Protein AF-A0A1C5QGP0-F1 (afdb_monomer_lite)

Secondary structure (DSSP, 8-state):
-PPP-----PPPPHHHHHHHHHHHHHHHHS-----------HHHHHHHHHHHHH-GGGTT--HHHHHHHHHHHHHHH-GGGSEEEEE-TTT--EEEEE-SS--EEEEEE-TTS-EEEEEEP---

Structure (mmCIF, N/CA/C/O backbone):
data_AF-A0A1C5QGP0-F1
#
_entry.id   AF-A0A1C5QGP0-F1
#
loop_
_atom_site.group_PDB
_atom_site.id
_atom_site.type_symbol
_atom_site.label_atom_id
_atom_site.label_alt_id
_atom_site.label_comp_id
_atom_site.label_asym_id
_atom_site.label_entity_id
_atom_site.label_seq_id
_atom_site.pdbx_PDB_ins_code
_atom_site.Cartn_x
_atom_site.Cartn_y
_atom_site.Cartn_z
_atom_site.occupancy
_atom_site.B_iso_or_equiv
_atom_site.auth_seq_id
_atom_site.auth_comp_id
_atom_site.auth_asym_id
_atom_site.auth_atom_id
_atom_site.pdbx_PDB_model_num
ATOM 1 N N . MET A 1 1 ? 3.760 21.332 -41.953 1.00 51.25 1 MET A N 1
ATOM 2 C CA . MET A 1 1 ? 3.716 21.227 -40.478 1.00 51.25 1 MET A CA 1
ATOM 3 C C . MET A 1 1 ? 4.329 22.493 -39.902 1.00 51.25 1 MET A C 1
ATOM 5 O O . MET A 1 1 ? 5.462 22.802 -40.254 1.00 51.25 1 MET A O 1
ATOM 9 N N . SER A 1 2 ? 3.573 23.277 -39.131 1.00 63.09 2 SER A N 1
ATOM 10 C CA . SER A 1 2 ? 4.074 24.507 -38.502 1.00 63.09 2 SER A CA 1
ATOM 11 C C . SER A 1 2 ? 5.159 24.167 -37.474 1.00 63.09 2 SER A C 1
ATOM 13 O O . SER A 1 2 ? 5.016 23.220 -36.701 1.00 63.09 2 SER A O 1
ATOM 15 N N . LYS A 1 3 ? 6.275 24.908 -37.487 1.00 72.44 3 LYS A N 1
ATOM 16 C CA . LYS A 1 3 ? 7.334 24.759 -36.480 1.00 72.44 3 LYS A CA 1
ATOM 17 C C . LYS A 1 3 ? 6.792 25.228 -35.133 1.00 72.44 3 LYS A C 1
ATOM 19 O O . LYS A 1 3 ? 6.395 26.381 -35.000 1.00 72.44 3 LYS A O 1
ATOM 24 N N . LEU A 1 4 ? 6.780 24.330 -34.153 1.00 84.19 4 LEU A N 1
ATOM 25 C CA . LEU A 1 4 ? 6.459 24.663 -32.770 1.00 84.19 4 LEU A CA 1
ATOM 26 C C . LEU A 1 4 ? 7.565 25.560 -32.199 1.00 84.19 4 LEU A C 1
ATOM 28 O O . LEU A 1 4 ? 8.745 25.211 -32.269 1.00 84.19 4 LEU A O 1
ATOM 32 N N . THR A 1 5 ? 7.186 26.702 -31.628 1.00 86.44 5 THR A N 1
ATOM 33 C CA . THR A 1 5 ? 8.110 27.582 -30.904 1.00 86.44 5 THR A CA 1
ATOM 34 C C . THR A 1 5 ? 8.204 27.105 -29.459 1.00 86.44 5 THR A C 1
ATOM 36 O O . THR A 1 5 ? 7.226 27.164 -28.717 1.00 86.44 5 THR A O 1
ATOM 39 N N . ILE A 1 6 ? 9.369 26.597 -29.061 1.00 87.38 6 ILE A N 1
ATOM 40 C CA . ILE A 1 6 ? 9.609 26.105 -27.699 1.00 87.38 6 ILE A CA 1
ATOM 41 C C . ILE A 1 6 ? 9.937 27.297 -26.793 1.00 87.38 6 ILE A C 1
ATOM 43 O O . ILE A 1 6 ? 10.849 28.061 -27.098 1.00 87.38 6 ILE A O 1
ATOM 47 N N . SER A 1 7 ? 9.212 27.449 -25.681 1.00 91.69 7 SER A N 1
ATOM 48 C CA . SER A 1 7 ? 9.406 28.547 -24.721 1.00 91.69 7 SER A CA 1
ATOM 49 C C . SER A 1 7 ? 10.455 28.250 -23.645 1.00 91.69 7 SER A C 1
ATOM 51 O O . SER A 1 7 ? 11.139 29.163 -23.195 1.00 91.69 7 SER A O 1
ATOM 53 N N . ASN A 1 8 ? 10.597 26.991 -23.221 1.00 92.75 8 ASN A N 1
ATOM 54 C CA . ASN A 1 8 ? 11.570 26.569 -22.212 1.00 92.75 8 ASN A CA 1
ATOM 55 C C . ASN A 1 8 ? 11.840 25.057 -22.313 1.00 92.75 8 ASN A C 1
ATOM 57 O O . ASN A 1 8 ? 10.954 24.291 -22.694 1.00 92.75 8 ASN A O 1
ATOM 61 N N . ILE A 1 9 ? 13.050 24.627 -21.947 1.00 89.62 9 ILE A N 1
ATOM 62 C CA . ILE A 1 9 ? 13.443 23.217 -21.847 1.00 89.62 9 ILE A CA 1
ATOM 63 C C . ILE A 1 9 ? 14.071 22.988 -20.471 1.00 89.62 9 ILE A C 1
ATOM 65 O O . ILE A 1 9 ? 15.180 23.441 -20.199 1.00 89.62 9 ILE A O 1
ATOM 69 N N . GLU A 1 10 ? 13.390 22.221 -19.622 1.00 92.38 10 GLU A N 1
ATOM 70 C CA . GLU A 1 10 ? 13.904 21.803 -18.316 1.00 92.38 10 GLU A CA 1
ATOM 71 C C . GLU A 1 10 ? 14.361 20.339 -18.366 1.00 92.38 10 GLU A C 1
ATOM 73 O O . GLU A 1 10 ? 13.640 19.454 -18.834 1.00 92.38 10 GLU A O 1
ATOM 78 N N . LYS A 1 11 ? 15.573 20.060 -17.874 1.00 91.38 11 LYS A N 1
ATOM 79 C CA . LYS A 1 11 ? 16.099 18.690 -17.796 1.00 91.38 11 LYS A CA 1
ATOM 80 C C . LYS A 1 11 ? 15.596 17.997 -16.533 1.00 91.38 11 LYS A C 1
ATOM 82 O O . LYS A 1 11 ? 15.642 18.559 -15.445 1.00 91.38 11 LYS A O 1
ATOM 87 N N . PHE A 1 12 ? 15.203 16.732 -16.658 1.00 89.00 12 PHE A N 1
ATOM 88 C CA . PHE A 1 12 ? 14.821 15.929 -15.497 1.00 89.00 12 PHE A CA 1
ATOM 89 C C . PHE A 1 12 ? 15.999 15.655 -14.562 1.00 89.00 12 PHE A C 1
ATOM 91 O O . PHE A 1 12 ? 17.097 15.300 -15.006 1.00 89.00 12 PHE A O 1
ATOM 98 N N . SER A 1 13 ? 15.722 15.737 -13.258 1.00 89.31 13 SER A N 1
ATOM 99 C CA . SER A 1 13 ? 16.620 15.259 -12.209 1.00 89.31 13 SER A CA 1
ATOM 100 C C . SER A 1 13 ? 16.799 13.736 -12.280 1.00 89.31 13 SER A C 1
ATOM 102 O O . SER A 1 13 ? 16.025 13.028 -12.932 1.00 89.31 13 SER A O 1
ATOM 104 N N . VAL A 1 14 ? 17.824 13.215 -11.604 1.00 89.94 14 VAL A N 1
ATOM 105 C CA . VAL A 1 14 ? 18.118 11.772 -11.577 1.00 89.94 14 VAL A CA 1
ATOM 106 C C . VAL A 1 14 ? 16.954 10.985 -10.975 1.00 89.94 14 VAL A C 1
ATOM 108 O O . VAL A 1 14 ? 16.543 9.970 -11.531 1.00 89.94 14 VAL A O 1
ATOM 111 N N . GLU A 1 15 ? 16.357 11.487 -9.896 1.00 86.50 15 GLU A N 1
ATOM 112 C CA . GLU A 1 15 ? 15.237 10.832 -9.218 1.00 86.50 15 GLU A CA 1
ATOM 113 C C . GLU A 1 15 ? 14.013 10.728 -10.135 1.00 86.50 15 GLU A C 1
ATOM 115 O O . GLU A 1 15 ? 13.395 9.669 -10.219 1.00 86.50 15 GLU A O 1
ATOM 120 N N . ARG A 1 16 ? 13.704 11.790 -10.898 1.00 87.75 16 ARG A N 1
ATOM 121 C CA . ARG A 1 16 ? 12.603 11.765 -11.875 1.00 87.75 16 ARG A CA 1
ATOM 122 C C . ARG A 1 16 ? 12.834 10.734 -12.975 1.00 87.75 16 ARG A C 1
ATOM 124 O O . ARG A 1 16 ? 11.883 10.071 -13.375 1.00 87.75 16 ARG A O 1
ATOM 131 N N . LYS A 1 17 ? 14.077 10.568 -13.439 1.00 93.00 17 LYS A N 1
ATOM 132 C CA . LYS A 1 17 ? 14.418 9.540 -14.436 1.00 93.00 17 LYS A CA 1
ATOM 133 C C . LYS A 1 17 ? 14.179 8.129 -13.894 1.00 93.00 17 LYS A C 1
ATOM 135 O O . LYS A 1 17 ? 13.608 7.307 -14.605 1.00 93.00 17 LYS A O 1
ATOM 140 N N . ILE A 1 18 ? 14.567 7.865 -12.643 1.00 90.88 18 ILE A N 1
ATOM 141 C CA . ILE A 1 18 ? 14.363 6.560 -11.991 1.00 90.88 18 ILE A CA 1
ATOM 142 C C . ILE A 1 18 ? 12.869 6.273 -11.806 1.00 90.88 18 ILE A C 1
ATOM 144 O O . ILE A 1 18 ? 12.408 5.197 -12.182 1.00 90.88 18 ILE A O 1
ATOM 148 N N . ILE A 1 19 ? 12.108 7.238 -11.277 1.00 89.38 19 ILE A N 1
ATOM 149 C CA . ILE A 1 19 ? 10.657 7.094 -11.077 1.00 89.38 19 ILE A CA 1
ATOM 150 C C . ILE A 1 19 ? 9.969 6.835 -12.417 1.00 89.38 19 ILE A C 1
ATOM 152 O O . ILE A 1 19 ? 9.232 5.864 -12.542 1.00 89.38 19 ILE A O 1
ATOM 156 N N . TYR A 1 20 ? 10.273 7.638 -13.441 1.00 92.19 20 TYR A N 1
ATOM 157 C CA . TYR A 1 20 ? 9.723 7.453 -14.783 1.00 92.19 20 TYR A CA 1
ATOM 158 C C . TYR A 1 20 ? 10.006 6.052 -15.338 1.00 92.19 20 TYR A C 1
ATOM 160 O O . TYR A 1 20 ? 9.096 5.401 -15.856 1.00 92.19 20 TYR A O 1
ATOM 168 N N . TYR A 1 21 ? 11.244 5.570 -15.197 1.00 95.25 21 TYR A N 1
ATOM 169 C CA . TYR A 1 21 ? 11.622 4.232 -15.645 1.00 95.25 21 TYR A CA 1
ATOM 170 C C . TYR A 1 21 ? 10.820 3.141 -14.922 1.00 95.25 21 TYR A C 1
ATOM 172 O O . TYR A 1 21 ? 10.225 2.286 -15.580 1.00 95.25 21 TYR A O 1
ATOM 180 N N . MET A 1 22 ? 10.740 3.192 -13.588 1.00 93.50 22 MET A N 1
ATOM 181 C CA . MET A 1 22 ? 10.005 2.196 -12.798 1.00 93.50 22 MET A CA 1
ATOM 182 C C . MET A 1 22 ? 8.498 2.226 -13.075 1.00 93.50 22 MET A C 1
ATOM 184 O O . MET A 1 22 ? 7.894 1.171 -13.260 1.00 93.50 22 MET A O 1
ATOM 188 N N . THR A 1 23 ? 7.892 3.413 -13.172 1.00 93.00 23 THR A N 1
ATOM 189 C CA . THR A 1 23 ? 6.465 3.567 -13.492 1.00 93.00 23 THR A CA 1
ATOM 190 C C . THR A 1 23 ? 6.150 3.045 -14.892 1.00 93.00 23 THR A C 1
ATOM 192 O O . THR A 1 23 ? 5.190 2.297 -15.058 1.00 93.00 23 THR A O 1
ATOM 195 N N . THR A 1 24 ? 6.984 3.364 -15.887 1.00 96.06 24 THR A N 1
ATOM 196 C CA . THR A 1 24 ? 6.808 2.868 -17.264 1.00 96.06 24 THR A CA 1
ATOM 197 C C . THR A 1 24 ? 6.932 1.348 -17.315 1.00 96.06 24 THR A C 1
ATOM 199 O O . THR A 1 24 ? 6.086 0.678 -17.906 1.00 96.06 24 THR A O 1
ATOM 202 N N . LYS A 1 25 ? 7.941 0.788 -16.635 1.00 93.62 25 LYS A N 1
ATOM 203 C CA . LYS A 1 25 ? 8.133 -0.662 -16.535 1.00 93.62 25 LYS A CA 1
ATOM 204 C C . LYS A 1 25 ? 6.934 -1.346 -15.872 1.00 93.62 25 LYS A C 1
ATOM 206 O O . LYS A 1 25 ? 6.490 -2.378 -16.365 1.00 93.62 25 LYS A O 1
ATOM 211 N N . SER A 1 26 ? 6.408 -0.787 -14.782 1.00 92.50 26 SER A N 1
ATOM 212 C CA . SER A 1 26 ? 5.217 -1.313 -14.102 1.00 92.50 26 SER A CA 1
ATOM 213 C C . SER A 1 26 ? 4.006 -1.307 -15.033 1.00 92.50 26 SER A C 1
ATOM 215 O O . SER A 1 26 ? 3.340 -2.327 -15.176 1.00 92.50 26 SER A O 1
ATOM 217 N N . TRP A 1 27 ? 3.759 -0.188 -15.719 1.00 94.50 27 TRP A N 1
ATOM 218 C CA . TRP A 1 27 ? 2.616 -0.026 -16.621 1.00 94.50 27 TRP A CA 1
ATOM 219 C C . TRP A 1 27 ? 2.625 -1.010 -17.795 1.00 94.50 27 TRP A C 1
ATOM 221 O O . TRP A 1 27 ? 1.581 -1.520 -18.182 1.00 94.50 27 TRP A O 1
ATOM 231 N N . GLN A 1 28 ? 3.804 -1.296 -18.349 1.00 92.38 28 GLN A N 1
ATOM 232 C CA . GLN A 1 28 ? 3.942 -2.209 -19.485 1.00 92.38 28 GLN A CA 1
ATOM 233 C C . GLN A 1 28 ? 3.837 -3.686 -19.094 1.00 92.38 28 GLN A C 1
ATOM 235 O O . GLN A 1 28 ? 3.354 -4.487 -19.888 1.00 92.38 28 GLN A O 1
ATOM 240 N N . ASN A 1 29 ? 4.315 -4.056 -17.903 1.00 89.94 29 ASN A N 1
ATOM 241 C CA . ASN A 1 29 ? 4.436 -5.463 -17.511 1.00 89.94 29 ASN A CA 1
ATOM 242 C C . ASN A 1 29 ? 3.285 -5.963 -16.631 1.00 89.94 29 ASN A C 1
ATOM 244 O O . ASN A 1 29 ? 3.094 -7.172 -16.528 1.00 89.94 29 ASN A O 1
ATOM 248 N N . ILE A 1 30 ? 2.542 -5.066 -15.977 1.00 90.62 30 ILE A N 1
ATOM 249 C CA . ILE A 1 30 ? 1.462 -5.437 -15.060 1.00 90.62 30 ILE A CA 1
ATOM 250 C C . ILE A 1 30 ? 0.111 -5.103 -15.711 1.00 90.62 30 ILE A C 1
ATOM 252 O O . ILE A 1 30 ? -0.145 -3.936 -16.016 1.00 90.62 30 ILE A O 1
ATOM 256 N N . PRO A 1 31 ? -0.787 -6.087 -15.902 1.00 90.69 31 PRO A N 1
ATOM 257 C CA . PRO A 1 31 ? -2.157 -5.822 -16.326 1.00 90.69 31 PRO A CA 1
ATOM 258 C C . PRO A 1 31 ? -2.948 -5.242 -15.144 1.00 90.69 31 PRO A C 1
ATOM 260 O O . PRO A 1 31 ? -3.355 -5.963 -14.236 1.00 90.69 31 PRO A O 1
ATOM 263 N N . HIS A 1 32 ? -3.130 -3.922 -15.127 1.00 93.19 32 HIS A N 1
ATOM 264 C CA . HIS A 1 32 ? -3.819 -3.237 -14.035 1.00 93.19 32 HIS A CA 1
ATOM 265 C C . HIS A 1 32 ? -5.340 -3.371 -14.180 1.00 93.19 32 HIS A C 1
ATOM 267 O O . HIS A 1 32 ? -5.896 -3.145 -15.254 1.00 93.19 32 HIS A O 1
ATOM 273 N N . VAL A 1 33 ? -6.014 -3.676 -13.073 1.00 95.25 33 VAL A N 1
ATOM 274 C CA . VAL A 1 33 ? -7.469 -3.587 -12.923 1.00 95.25 33 VAL A CA 1
ATOM 275 C C . VAL A 1 33 ? -7.770 -2.796 -11.655 1.00 95.25 33 VAL A C 1
ATOM 277 O O . VAL A 1 33 ? -7.096 -2.973 -10.640 1.00 95.25 33 VAL A O 1
ATOM 280 N N . SER A 1 34 ? -8.768 -1.918 -11.718 1.00 94.88 34 SER A N 1
ATOM 281 C CA . SER A 1 34 ? -9.166 -1.068 -10.597 1.00 94.88 34 SER A CA 1
ATOM 282 C C . SER A 1 34 ? -10.588 -1.401 -10.173 1.00 94.88 34 SER A C 1
ATOM 284 O O . SER A 1 34 ? -11.491 -1.441 -11.006 1.00 94.88 34 SER A O 1
ATOM 286 N N . TYR A 1 35 ? -10.784 -1.593 -8.871 1.00 94.19 35 TYR A N 1
ATOM 287 C CA . TYR A 1 35 ? -12.096 -1.752 -8.254 1.00 94.19 35 TYR A CA 1
ATOM 288 C C . TYR A 1 35 ? -12.390 -0.516 -7.408 1.00 94.19 35 TYR A C 1
ATOM 290 O O . TYR A 1 35 ? -11.530 -0.066 -6.652 1.00 94.19 35 TYR A O 1
ATOM 298 N N . MET A 1 36 ? -13.595 0.032 -7.545 1.00 95.56 36 MET A N 1
ATOM 299 C CA . MET A 1 36 ? -14.080 1.115 -6.694 1.00 95.56 36 MET A CA 1
ATOM 300 C C . MET A 1 36 ? -15.113 0.540 -5.736 1.00 95.56 36 MET A C 1
ATOM 302 O O . MET A 1 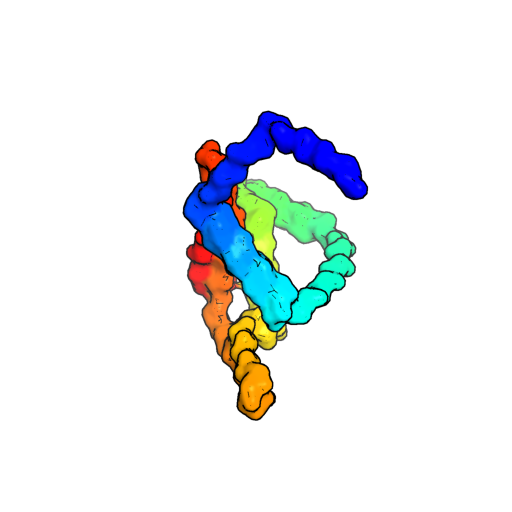36 ? -16.047 -0.138 -6.161 1.00 95.56 36 MET A O 1
ATOM 306 N N . TYR A 1 37 ? -14.917 0.794 -4.449 1.00 93.38 37 TYR A N 1
ATOM 307 C CA . TYR A 1 37 ? -15.832 0.391 -3.397 1.00 93.38 37 TYR A CA 1
ATOM 308 C C . TYR A 1 37 ? -15.924 1.518 -2.373 1.00 93.38 37 TYR A C 1
ATOM 310 O O . TYR A 1 37 ? -14.900 2.041 -1.935 1.00 93.38 37 TYR A O 1
ATOM 318 N N . GLU A 1 38 ? -17.150 1.880 -2.011 1.00 94.94 38 GLU A N 1
ATOM 319 C CA . GLU A 1 38 ? -17.455 2.922 -1.034 1.00 94.94 38 GLU A CA 1
ATOM 320 C C . GLU A 1 38 ? -18.132 2.265 0.178 1.00 94.94 38 GLU A C 1
ATOM 322 O O . GLU A 1 38 ? -19.347 2.061 0.168 1.00 94.94 38 GLU A O 1
ATOM 327 N N . PRO A 1 39 ? -17.357 1.844 1.196 1.00 92.19 39 PRO A N 1
ATOM 328 C CA . PRO A 1 39 ? -17.925 1.282 2.415 1.00 92.19 39 PRO A CA 1
ATOM 329 C C . PRO A 1 39 ? -18.579 2.363 3.276 1.00 92.19 39 PRO A C 1
ATOM 331 O O . PRO A 1 39 ? -18.034 3.458 3.428 1.00 92.19 39 PRO A O 1
ATOM 334 N N . ASP A 1 40 ? -19.688 2.016 3.931 1.00 95.75 40 ASP A N 1
ATOM 335 C CA . ASP A 1 40 ? -20.159 2.778 5.086 1.00 95.75 40 ASP A CA 1
ATOM 336 C C . ASP A 1 40 ? -19.233 2.503 6.277 1.00 95.75 40 ASP A C 1
ATOM 338 O O . ASP A 1 40 ? -19.054 1.362 6.705 1.00 95.75 40 ASP A O 1
ATOM 342 N N . VAL A 1 41 ? -18.604 3.562 6.778 1.00 94.69 41 VAL A N 1
ATOM 343 C CA . VAL A 1 41 ? -17.633 3.517 7.878 1.00 94.69 41 VAL A CA 1
ATOM 344 C C . VAL A 1 41 ? -18.118 4.285 9.105 1.00 94.69 41 VAL A C 1
ATOM 346 O O . VAL A 1 41 ? -17.319 4.554 10.000 1.00 94.69 41 VAL A O 1
ATOM 349 N N . THR A 1 42 ? -19.399 4.659 9.162 1.00 96.06 42 THR A N 1
ATOM 350 C CA . THR A 1 42 ? -19.945 5.512 10.230 1.00 96.06 42 THR A CA 1
ATOM 351 C C . THR A 1 42 ? -19.697 4.907 11.613 1.00 96.06 42 THR A C 1
ATOM 353 O O . THR A 1 42 ? -18.975 5.499 12.421 1.00 96.06 42 THR A O 1
ATOM 356 N N . ASP A 1 43 ? -20.170 3.678 11.840 1.00 96.44 43 ASP A N 1
ATOM 357 C CA . ASP A 1 43 ? -19.999 2.974 13.119 1.00 96.44 43 ASP A CA 1
ATOM 358 C C . ASP A 1 43 ? -18.520 2.733 13.454 1.00 96.44 43 ASP A C 1
ATOM 360 O O . ASP A 1 43 ? -18.088 2.876 14.599 1.00 96.44 43 ASP A O 1
ATOM 364 N N . PHE A 1 44 ? -17.716 2.417 12.436 1.00 94.88 44 PHE A N 1
ATOM 365 C CA . PHE A 1 44 ? -16.285 2.162 12.580 1.00 94.88 44 PHE A CA 1
ATOM 366 C C . PHE A 1 44 ? -15.524 3.402 13.068 1.00 94.88 44 PHE A C 1
ATOM 368 O O . PHE A 1 44 ? -14.681 3.326 13.967 1.00 94.88 44 PHE A O 1
ATOM 375 N N . ILE A 1 45 ? -15.833 4.563 12.491 1.00 94.38 45 ILE A N 1
ATOM 376 C CA . ILE A 1 45 ? -15.210 5.834 12.857 1.00 94.38 45 ILE A CA 1
ATOM 377 C C . ILE A 1 45 ? -15.675 6.296 14.237 1.00 94.38 45 ILE A C 1
ATOM 379 O O . ILE A 1 45 ? -14.866 6.831 15.003 1.00 94.38 45 ILE A O 1
ATOM 383 N N . ASP A 1 46 ? -16.945 6.096 14.574 1.00 95.75 46 ASP A N 1
ATOM 384 C CA . ASP A 1 46 ? -17.462 6.489 15.880 1.00 95.75 46 ASP A CA 1
ATOM 385 C C . ASP A 1 46 ? -16.867 5.643 17.004 1.00 95.75 46 ASP A C 1
ATOM 387 O O . ASP A 1 46 ? -16.460 6.198 18.029 1.00 95.75 46 ASP A O 1
ATOM 391 N N . GLU A 1 47 ? -16.688 4.340 16.793 1.00 94.75 47 GLU A N 1
ATOM 392 C CA . GLU A 1 47 ? -15.995 3.486 17.757 1.00 94.75 47 GLU A CA 1
ATOM 393 C C . GLU A 1 47 ? -14.519 3.878 17.919 1.00 94.75 47 GLU A C 1
ATOM 395 O O . GLU A 1 47 ? -14.021 4.012 19.040 1.00 94.75 47 GLU A O 1
ATOM 400 N N . PHE A 1 48 ? -13.828 4.194 16.819 1.00 94.00 48 PHE A N 1
ATOM 401 C CA . PHE A 1 48 ? -12.455 4.699 16.884 1.00 94.00 48 PHE A CA 1
ATOM 402 C C . PHE A 1 48 ? -12.337 5.999 17.702 1.00 94.00 48 PHE A C 1
ATOM 404 O O . PHE A 1 48 ? -11.406 6.153 18.499 1.00 94.00 48 PHE A O 1
ATOM 411 N N . LYS A 1 49 ? -13.284 6.937 17.555 1.00 92.94 49 LYS A N 1
ATOM 412 C CA . LYS A 1 49 ? -13.309 8.181 18.351 1.00 92.94 49 LYS A CA 1
ATOM 413 C C . LYS A 1 49 ? -13.550 7.915 19.839 1.00 92.94 49 LYS A C 1
ATOM 415 O O . LYS A 1 49 ? -12.933 8.591 20.671 1.00 92.94 49 LYS A O 1
ATOM 420 N N . LYS A 1 50 ? -14.416 6.953 20.183 1.00 94.38 50 LYS A N 1
ATOM 421 C CA . LYS A 1 50 ? -14.651 6.554 21.582 1.00 94.38 50 LYS A CA 1
ATOM 422 C C . LYS A 1 50 ? -13.368 6.012 22.207 1.00 94.38 50 LYS A C 1
ATOM 424 O O . LYS A 1 50 ? -12.905 6.572 23.198 1.00 94.38 50 LYS A O 1
ATOM 429 N N . LEU A 1 51 ? -12.723 5.042 21.555 1.00 93.12 51 LEU A N 1
ATOM 430 C CA . LEU A 1 51 ? -11.456 4.458 22.018 1.00 93.12 51 LEU A CA 1
ATOM 431 C C . LEU A 1 51 ? -10.359 5.517 22.184 1.00 93.12 51 LEU A C 1
ATOM 433 O O . LEU A 1 51 ? -9.598 5.503 23.148 1.00 93.12 51 LEU A O 1
ATOM 437 N N . LYS A 1 52 ? -10.293 6.491 21.276 1.00 92.44 52 LYS A N 1
ATOM 438 C CA . LYS A 1 52 ? -9.325 7.590 21.367 1.00 92.44 52 LYS A CA 1
ATOM 439 C C . LYS A 1 52 ? -9.547 8.507 22.578 1.00 92.44 52 LYS A C 1
ATOM 441 O O . LYS A 1 52 ? -8.593 9.116 23.059 1.00 92.44 52 LYS A O 1
ATOM 446 N N . THR A 1 53 ? -10.789 8.623 23.043 1.00 91.94 53 THR A N 1
ATOM 447 C CA . THR A 1 53 ? -11.150 9.395 24.242 1.00 91.94 53 THR A CA 1
ATOM 448 C C . THR A 1 53 ? -10.862 8.606 25.518 1.00 91.94 53 THR A C 1
ATOM 450 O O . THR A 1 53 ? -10.403 9.181 26.502 1.00 91.94 53 THR A O 1
ATOM 453 N N . GLU A 1 54 ? -11.095 7.295 25.488 1.00 93.75 54 GLU A N 1
ATOM 454 C CA . GLU A 1 54 ? -10.891 6.384 26.617 1.00 93.75 54 GLU A CA 1
ATOM 455 C C . GLU A 1 54 ? -9.401 6.123 26.895 1.00 93.75 54 GLU A C 1
ATOM 457 O O . GLU A 1 54 ? -8.964 6.143 28.047 1.00 93.75 54 GLU A O 1
ATOM 462 N N . TYR A 1 55 ? -8.594 5.955 25.842 1.00 92.44 55 TYR A N 1
ATOM 463 C CA . TYR A 1 55 ? -7.177 5.610 25.951 1.00 92.44 55 TYR A CA 1
ATOM 464 C C . TYR A 1 55 ? -6.274 6.774 25.531 1.00 92.44 55 TYR A C 1
ATOM 466 O O . TYR A 1 55 ? -6.122 7.089 24.349 1.00 92.44 55 TYR A O 1
ATOM 474 N N . SER A 1 56 ? -5.568 7.366 26.499 1.00 86.44 56 SER A N 1
ATOM 475 C CA . SER A 1 56 ? -4.605 8.454 26.252 1.00 86.44 56 SER A CA 1
ATOM 476 C C . SER A 1 56 ? -3.453 8.050 25.319 1.00 86.44 56 SER A C 1
ATOM 478 O O . SER A 1 56 ? -2.923 8.896 24.593 1.00 86.44 56 SER A O 1
ATOM 480 N N . 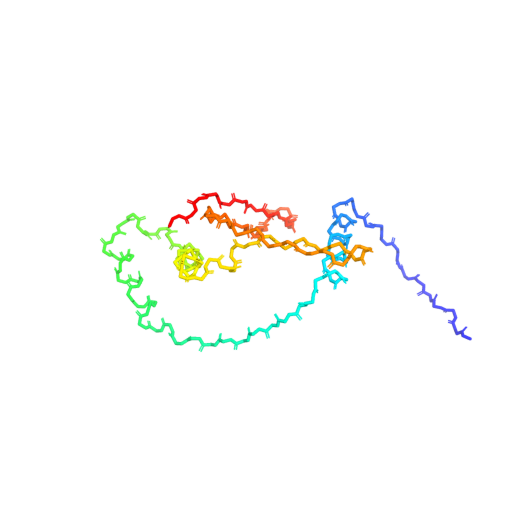SER A 1 57 ? -3.105 6.759 25.276 1.00 89.25 57 SER A N 1
ATOM 481 C CA . SER A 1 57 ? -2.108 6.183 24.363 1.00 89.25 57 SER A CA 1
ATOM 482 C C . SER A 1 57 ? -2.513 6.282 22.888 1.00 89.25 57 SER A C 1
ATOM 484 O O . SER A 1 57 ? -1.649 6.401 22.021 1.00 89.25 57 SER A O 1
ATOM 486 N N . LEU A 1 58 ? -3.816 6.309 22.588 1.00 86.62 58 LEU A N 1
ATOM 487 C CA . LEU A 1 58 ? -4.346 6.382 21.223 1.00 86.62 58 LEU A CA 1
ATOM 488 C C . LEU A 1 58 ? -4.512 7.824 20.715 1.00 86.62 58 LEU A C 1
ATOM 490 O O . LEU A 1 58 ? -4.896 8.046 19.564 1.00 86.62 58 LEU A O 1
ATOM 494 N N . LYS A 1 59 ? -4.168 8.834 21.525 1.00 85.00 59 LYS A N 1
ATOM 495 C CA . LYS A 1 59 ? -4.373 10.256 21.200 1.00 85.00 59 LYS A CA 1
ATOM 496 C C . LYS A 1 59 ? -3.710 10.698 19.885 1.00 85.00 59 LYS A C 1
ATOM 498 O O . LYS A 1 59 ? -4.276 11.517 19.159 1.00 85.00 59 LYS A O 1
ATOM 503 N N . ASN A 1 60 ? -2.558 10.127 19.539 1.00 88.69 60 ASN A N 1
ATOM 504 C CA . ASN A 1 60 ? -1.820 10.464 18.313 1.00 88.69 60 ASN A CA 1
ATOM 505 C C . ASN A 1 60 ? -2.063 9.482 17.160 1.00 88.69 60 ASN A C 1
ATOM 507 O O . ASN A 1 60 ? -1.504 9.658 16.078 1.00 88.69 60 ASN A O 1
ATOM 511 N N . VAL A 1 61 ? -2.901 8.462 17.361 1.00 90.69 61 VAL A N 1
ATOM 512 C CA . VAL A 1 61 ? -3.235 7.509 16.303 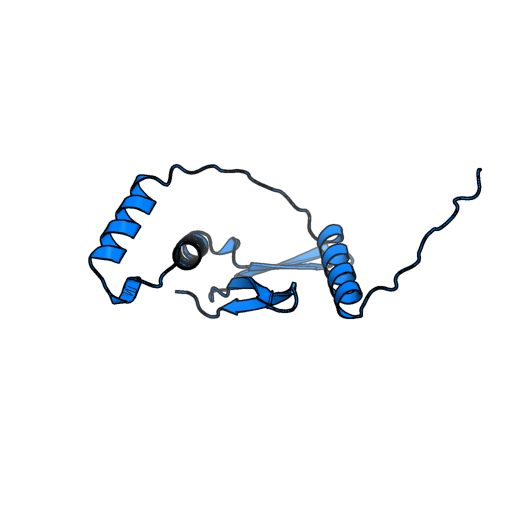1.00 90.69 61 VAL A CA 1
ATOM 513 C C . VAL A 1 61 ? -4.102 8.211 15.261 1.00 90.69 61 VAL A C 1
ATOM 515 O O . VAL A 1 61 ? -5.067 8.921 15.581 1.00 90.69 61 VAL A O 1
ATOM 518 N N . SER A 1 62 ? -3.702 8.039 14.004 1.00 91.62 62 SER A N 1
ATOM 519 C CA . SER A 1 62 ? -4.377 8.578 12.827 1.00 91.62 62 SER A CA 1
ATOM 520 C C . SER A 1 62 ? -5.254 7.513 12.171 1.00 91.62 62 SER A C 1
ATOM 522 O O . SER A 1 62 ? -5.050 6.317 12.384 1.00 91.62 62 SER A O 1
ATOM 524 N N . ILE A 1 63 ? -6.184 7.937 11.311 1.00 91.38 63 ILE A N 1
ATOM 525 C CA . ILE A 1 63 ? -6.968 7.007 10.486 1.00 91.38 63 ILE A CA 1
ATOM 526 C C . ILE A 1 63 ? -6.040 6.165 9.599 1.00 91.38 63 ILE A C 1
ATOM 528 O O . ILE A 1 63 ? -6.258 4.970 9.475 1.00 91.38 63 ILE A O 1
ATOM 532 N N . ASN A 1 64 ? -4.956 6.732 9.057 1.00 91.38 64 ASN A N 1
ATOM 533 C CA . ASN A 1 64 ? -3.997 5.965 8.253 1.00 91.38 64 ASN A CA 1
ATOM 534 C C . ASN A 1 64 ? -3.388 4.801 9.047 1.00 91.38 64 ASN A C 1
ATOM 536 O O . ASN A 1 64 ? -3.277 3.697 8.526 1.00 91.38 64 ASN A O 1
ATOM 540 N N . SER A 1 65 ? -3.043 5.024 10.318 1.00 90.50 65 SER A N 1
ATOM 541 C CA . SER A 1 65 ? -2.532 3.972 11.206 1.00 90.50 65 SER A CA 1
ATOM 542 C C . SER A 1 65 ? -3.569 2.868 11.437 1.00 90.50 65 SER A C 1
ATOM 544 O O . SER A 1 65 ? -3.221 1.691 11.424 1.00 90.50 65 SER A O 1
ATOM 546 N N . LEU A 1 66 ? -4.842 3.240 11.598 1.00 92.38 66 LEU A N 1
ATOM 547 C CA . LEU A 1 66 ? -5.951 2.292 11.710 1.00 92.38 66 LEU A CA 1
ATOM 548 C C . LEU A 1 66 ? -6.146 1.495 10.409 1.00 92.38 66 LEU A C 1
ATOM 550 O O . LEU A 1 66 ? -6.287 0.276 10.449 1.00 92.38 66 LEU A O 1
ATOM 554 N N . MET A 1 67 ? -6.073 2.157 9.252 1.00 92.94 67 MET A N 1
ATOM 555 C CA . MET A 1 67 ? -6.193 1.510 7.942 1.00 92.94 67 MET A CA 1
ATOM 556 C C . MET A 1 67 ? -5.079 0.494 7.684 1.00 92.94 67 MET A C 1
ATOM 558 O O . MET A 1 67 ? -5.352 -0.558 7.116 1.00 92.94 67 MET A O 1
ATOM 562 N N . LEU A 1 68 ? -3.846 0.745 8.144 1.00 93.38 68 LEU A N 1
ATOM 563 C CA . LEU A 1 68 ? -2.765 -0.247 8.059 1.00 93.38 68 LEU A CA 1
ATOM 564 C C . LEU A 1 68 ? -3.135 -1.558 8.766 1.00 93.38 68 LEU A C 1
ATOM 566 O O . LEU A 1 68 ? -2.849 -2.636 8.247 1.00 93.38 68 LEU A O 1
ATOM 570 N N . LYS A 1 69 ? -3.819 -1.470 9.913 1.00 92.56 69 LYS A N 1
ATOM 571 C CA . LYS A 1 69 ? -4.299 -2.646 10.642 1.00 92.56 69 LYS A CA 1
ATOM 572 C C . LYS A 1 69 ? -5.433 -3.352 9.898 1.00 92.56 69 LYS A C 1
ATOM 574 O O . LYS A 1 69 ? -5.400 -4.572 9.777 1.00 92.56 69 LYS A O 1
ATOM 579 N N . VAL A 1 70 ? -6.380 -2.596 9.334 1.00 93.88 70 VAL A N 1
ATOM 580 C CA . VAL A 1 70 ? -7.452 -3.146 8.481 1.00 93.88 70 VAL A CA 1
ATOM 581 C C . VAL A 1 70 ? -6.866 -3.901 7.283 1.00 93.88 70 VAL A C 1
ATOM 583 O O . VAL A 1 70 ? -7.288 -5.020 6.997 1.00 93.88 70 VAL A O 1
ATOM 586 N N . PHE A 1 71 ? -5.857 -3.337 6.612 1.00 93.12 71 PHE A N 1
ATOM 587 C CA . PHE A 1 71 ? -5.178 -4.009 5.504 1.00 93.12 71 PHE A CA 1
ATOM 588 C C . PHE A 1 71 ? -4.430 -5.264 5.952 1.00 93.12 71 PHE A C 1
ATOM 590 O O . PHE A 1 71 ? -4.491 -6.268 5.246 1.00 93.12 71 PHE A O 1
ATOM 597 N N . SER A 1 72 ? -3.771 -5.243 7.115 1.00 95.00 72 SER A N 1
ATOM 598 C CA . SER A 1 72 ? -3.113 -6.441 7.650 1.00 95.00 72 SER A CA 1
ATOM 599 C C . SER A 1 72 ? -4.115 -7.574 7.891 1.00 95.00 72 SER A C 1
ATOM 601 O O . SER A 1 72 ? -3.931 -8.674 7.371 1.00 95.00 72 SER A O 1
ATOM 603 N N . GLU A 1 73 ? -5.235 -7.304 8.568 1.00 95.19 73 GLU A N 1
ATOM 604 C CA . GLU A 1 73 ? -6.279 -8.316 8.791 1.00 95.19 73 GLU A CA 1
ATOM 605 C C . GLU A 1 73 ? -6.900 -8.814 7.470 1.00 95.19 73 GLU A C 1
ATOM 607 O O . GLU A 1 73 ? -7.107 -10.016 7.288 1.00 95.19 73 GLU A O 1
ATOM 612 N N . GLY A 1 74 ? -7.108 -7.922 6.496 1.00 95.00 74 GLY A N 1
ATOM 613 C CA . GLY A 1 74 ? -7.574 -8.297 5.158 1.00 95.00 74 GLY A CA 1
ATOM 614 C C . GLY A 1 74 ? -6.597 -9.208 4.403 1.00 95.00 74 GLY A C 1
ATOM 615 O O . GLY A 1 74 ? -7.015 -10.185 3.779 1.00 95.00 74 GLY A O 1
ATOM 616 N N . LEU A 1 75 ? -5.291 -8.941 4.486 1.00 95.50 75 LEU A N 1
ATOM 617 C CA . LEU A 1 75 ? -4.254 -9.768 3.858 1.00 95.50 75 LEU A CA 1
ATOM 618 C C . LEU A 1 75 ? -4.080 -11.120 4.559 1.00 95.50 75 LEU A C 1
ATOM 620 O O . LEU A 1 75 ? -3.821 -12.114 3.881 1.00 95.50 75 LEU A O 1
ATOM 624 N N . LYS A 1 76 ? -4.285 -11.196 5.881 1.00 94.44 76 LYS A N 1
ATOM 625 C CA . LYS A 1 76 ? -4.346 -12.482 6.600 1.00 94.44 76 LYS A CA 1
ATOM 626 C C . LYS A 1 76 ? -5.527 -13.331 6.139 1.00 94.44 76 LYS A C 1
ATOM 628 O O . LYS A 1 76 ? -5.379 -14.541 5.984 1.00 94.44 76 LYS A O 1
ATOM 633 N N . PHE A 1 77 ? -6.682 -12.707 5.900 1.00 96.12 77 PHE A N 1
ATOM 634 C CA . PHE A 1 77 ? -7.861 -13.394 5.374 1.00 96.12 77 PHE A CA 1
ATOM 635 C C . PHE A 1 77 ? -7.678 -13.835 3.911 1.00 96.12 77 PHE A C 1
ATOM 637 O O . PHE A 1 77 ? -8.121 -14.920 3.531 1.00 96.12 77 PHE A O 1
ATOM 644 N N . ALA A 1 78 ? -6.978 -13.038 3.097 1.00 96.06 78 ALA A N 1
ATOM 645 C CA . ALA A 1 78 ? -6.702 -13.332 1.690 1.00 96.06 78 ALA A CA 1
ATOM 646 C C . ALA A 1 78 ? -5.189 -13.357 1.358 1.00 96.06 78 ALA A C 1
ATOM 648 O O . ALA A 1 78 ? -4.709 -12.492 0.617 1.00 96.06 78 ALA A O 1
ATOM 649 N N . PRO A 1 79 ? -4.432 -14.391 1.791 1.00 94.62 79 PRO A N 1
ATOM 650 C CA . PRO A 1 79 ? -2.971 -14.433 1.649 1.00 94.62 79 PRO A CA 1
ATOM 651 C C . PRO A 1 79 ? -2.468 -14.341 0.208 1.00 94.62 79 PRO A C 1
ATOM 653 O O . PRO A 1 79 ? -1.385 -13.824 -0.038 1.00 94.62 79 PRO A O 1
ATOM 656 N N . LYS A 1 80 ? -3.266 -14.787 -0.773 1.00 94.38 80 LYS A N 1
ATOM 657 C CA . LYS A 1 80 ? -2.914 -14.698 -2.200 1.00 94.38 80 LYS A CA 1
ATOM 658 C C . LYS A 1 80 ? -2.602 -13.265 -2.641 1.00 94.38 80 LYS A C 1
ATOM 660 O O . LYS A 1 80 ? -1.772 -13.091 -3.529 1.00 94.38 80 LYS A O 1
ATOM 665 N N . LEU A 1 81 ? -3.221 -12.260 -2.017 1.00 93.75 81 LEU A N 1
ATOM 666 C CA . LEU A 1 81 ? -2.954 -10.849 -2.303 1.00 93.75 81 LEU A CA 1
ATOM 667 C C . LEU A 1 81 ? -1.575 -10.395 -1.798 1.00 93.75 81 LEU A C 1
ATOM 669 O O . LEU A 1 81 ? -0.988 -9.489 -2.381 1.00 93.75 81 LEU A O 1
ATOM 673 N N . ASN A 1 82 ? -1.025 -11.052 -0.773 1.00 95.75 82 ASN A N 1
ATOM 674 C CA . ASN A 1 82 ? 0.333 -10.820 -0.284 1.00 95.75 82 ASN A CA 1
ATOM 675 C C . ASN A 1 82 ? 1.335 -11.746 -0.999 1.00 95.75 82 ASN A C 1
ATOM 677 O O . ASN A 1 82 ? 1.929 -12.634 -0.387 1.00 95.75 82 ASN A O 1
ATOM 681 N N . SER A 1 83 ? 1.485 -11.593 -2.319 1.00 95.12 83 SER A N 1
ATOM 682 C CA . SER A 1 83 ? 2.360 -12.457 -3.125 1.00 95.12 83 SER A CA 1
ATOM 683 C C . SER A 1 83 ? 3.205 -11.685 -4.139 1.00 95.12 83 SER A C 1
ATOM 685 O O . SER A 1 83 ? 2.800 -10.638 -4.641 1.00 95.12 83 SER A O 1
ATOM 687 N N . HIS A 1 84 ? 4.351 -12.254 -4.515 1.00 94.19 84 HIS A N 1
ATOM 688 C CA . HIS A 1 84 ? 5.107 -11.839 -5.696 1.00 94.19 84 HIS A CA 1
ATOM 689 C C . HIS A 1 84 ? 4.806 -12.754 -6.879 1.00 94.19 84 HIS A C 1
ATOM 691 O O . HIS A 1 84 ? 4.849 -13.976 -6.752 1.00 94.19 84 HIS A O 1
ATOM 697 N N . ILE A 1 85 ? 4.542 -12.152 -8.036 1.00 92.50 85 ILE A N 1
ATOM 698 C CA . ILE A 1 85 ? 4.304 -12.865 -9.291 1.00 92.50 85 ILE A CA 1
ATOM 699 C C . ILE A 1 85 ? 5.531 -12.678 -10.179 1.00 92.50 85 ILE A C 1
ATOM 701 O O . ILE A 1 85 ? 5.962 -11.549 -10.418 1.00 92.50 85 ILE A O 1
ATOM 705 N N . SER A 1 86 ? 6.086 -13.783 -10.663 1.00 90.69 86 SER A N 1
ATOM 706 C CA . SER A 1 86 ? 7.157 -13.800 -11.659 1.00 90.69 86 SER A CA 1
ATOM 707 C C . SER A 1 86 ? 6.658 -14.533 -12.894 1.00 90.69 86 SER A C 1
ATOM 709 O O . SER A 1 86 ? 6.082 -15.608 -12.773 1.00 90.69 86 SER A O 1
ATOM 711 N N . TYR A 1 87 ? 6.862 -13.960 -14.077 1.00 89.00 87 TYR A N 1
ATOM 712 C CA . TYR A 1 87 ? 6.476 -14.585 -15.339 1.00 89.00 87 TYR A CA 1
ATOM 713 C C . TYR A 1 87 ? 7.584 -14.405 -16.370 1.00 89.00 87 TYR A C 1
ATOM 715 O O . TYR A 1 87 ? 8.031 -13.281 -16.618 1.00 89.00 87 TYR A O 1
ATOM 723 N N . ASN A 1 88 ? 8.029 -15.509 -16.962 1.00 87.50 88 ASN A N 1
ATOM 724 C CA . ASN A 1 88 ? 9.015 -15.511 -18.029 1.00 87.50 88 ASN A CA 1
ATOM 725 C C . ASN A 1 88 ? 8.305 -15.647 -19.378 1.00 87.50 88 ASN A C 1
ATOM 727 O O . ASN A 1 88 ? 7.834 -16.720 -19.746 1.00 87.50 88 ASN A O 1
ATOM 731 N N . GLN A 1 89 ? 8.269 -14.554 -20.141 1.00 85.19 89 GLN A N 1
ATOM 732 C CA . GLN A 1 89 ? 7.612 -14.525 -21.450 1.00 85.19 89 GLN A CA 1
ATOM 733 C C . GLN A 1 89 ? 8.258 -15.468 -22.477 1.00 85.19 89 GLN A C 1
ATOM 735 O O . GLN A 1 89 ? 7.566 -15.929 -23.378 1.00 85.19 89 GLN A O 1
ATOM 740 N N . SER A 1 90 ? 9.555 -15.769 -22.349 1.00 89.88 90 SER A N 1
ATOM 741 C CA . SER A 1 90 ? 10.279 -16.609 -23.310 1.00 89.88 90 SER A CA 1
ATOM 742 C C . SER A 1 90 ? 10.019 -18.101 -23.107 1.00 89.88 90 SER A C 1
ATOM 744 O O . SER A 1 90 ? 9.953 -18.839 -24.085 1.00 89.88 90 SER A O 1
ATOM 746 N N . THR A 1 91 ? 9.894 -18.556 -21.855 1.00 91.31 91 THR A N 1
ATOM 747 C CA . THR A 1 91 ? 9.627 -19.972 -21.530 1.00 91.31 91 THR A CA 1
ATOM 748 C C . THR A 1 91 ? 8.146 -20.259 -21.288 1.00 91.31 91 THR A C 1
ATOM 750 O O . THR A 1 91 ? 7.741 -21.416 -21.321 1.00 91.31 91 THR A O 1
ATOM 753 N N . GLY A 1 92 ? 7.328 -19.225 -21.063 1.00 87.25 92 GLY A N 1
ATOM 754 C CA . GLY A 1 92 ? 5.912 -19.358 -20.708 1.00 87.25 92 GLY A CA 1
ATOM 755 C C . GLY A 1 92 ? 5.674 -19.781 -19.254 1.00 87.25 92 GLY A C 1
ATOM 756 O O . GLY A 1 92 ? 4.537 -20.047 -18.872 1.00 87.25 92 GLY A O 1
ATOM 757 N N . GLU A 1 93 ? 6.723 -19.852 -18.434 1.00 92.00 93 GLU A N 1
ATOM 758 C CA . GLU A 1 93 ? 6.631 -20.276 -17.037 1.00 92.00 93 GLU A CA 1
ATOM 759 C C . GLU A 1 93 ? 6.290 -19.100 -16.118 1.00 92.00 93 GLU A C 1
ATOM 761 O O . GLU A 1 93 ? 6.828 -17.996 -16.251 1.00 92.00 93 GLU A O 1
ATOM 766 N N . GLY A 1 94 ? 5.412 -19.352 -15.148 1.00 92.12 94 GLY A N 1
ATOM 767 C CA . GLY A 1 94 ? 5.022 -18.387 -14.129 1.00 92.12 94 GLY A CA 1
ATOM 768 C C . GLY A 1 94 ? 5.064 -18.987 -12.731 1.00 92.12 94 GLY A C 1
ATOM 769 O O . GLY A 1 94 ? 4.734 -20.154 -12.535 1.00 92.12 94 GLY A O 1
ATOM 770 N N . GLU A 1 95 ? 5.440 -18.173 -11.753 1.00 94.38 95 GLU A N 1
ATOM 771 C CA . GLU A 1 95 ? 5.496 -18.542 -10.342 1.00 94.38 95 GLU A CA 1
ATOM 772 C C . GLU A 1 95 ? 4.798 -17.470 -9.496 1.00 94.38 95 GLU A C 1
ATOM 774 O O . GLU A 1 95 ? 4.980 -16.269 -9.713 1.00 94.38 95 GLU A O 1
ATOM 779 N N . ILE A 1 96 ? 4.016 -17.908 -8.506 1.00 95.62 96 ILE A N 1
ATOM 780 C CA . ILE A 1 96 ? 3.423 -17.041 -7.486 1.00 95.62 96 ILE A CA 1
ATOM 781 C C . ILE A 1 96 ? 3.998 -17.444 -6.132 1.00 95.62 96 ILE A C 1
ATOM 783 O O . ILE A 1 96 ? 3.802 -18.569 -5.676 1.00 95.62 96 ILE A O 1
ATOM 787 N N . ARG A 1 97 ? 4.688 -16.510 -5.480 1.00 96.25 97 ARG A N 1
ATOM 788 C CA . ARG A 1 97 ? 5.278 -16.691 -4.151 1.00 96.25 97 ARG A CA 1
ATOM 789 C C . ARG A 1 97 ? 4.452 -15.937 -3.127 1.00 96.25 97 ARG A C 1
ATOM 791 O O . ARG A 1 97 ? 4.560 -14.716 -3.043 1.00 96.25 97 ARG A O 1
ATOM 798 N N . THR A 1 98 ? 3.628 -16.653 -2.373 1.00 95.88 98 THR A N 1
ATOM 799 C CA . THR A 1 98 ? 2.857 -16.079 -1.265 1.00 95.88 98 THR A CA 1
ATOM 800 C C . THR A 1 98 ? 3.739 -15.884 -0.040 1.00 95.88 98 THR A C 1
ATOM 802 O O . THR A 1 98 ? 4.461 -16.794 0.366 1.00 95.88 98 THR A O 1
ATOM 805 N N . ILE A 1 99 ? 3.687 -14.685 0.531 1.00 94.81 99 ILE A N 1
ATOM 806 C CA . ILE A 1 99 ? 4.548 -14.227 1.621 1.00 94.81 99 ILE A CA 1
ATOM 807 C C . ILE A 1 99 ? 3.723 -14.208 2.903 1.00 94.81 99 ILE A C 1
ATOM 809 O O . ILE A 1 99 ? 2.564 -13.784 2.907 1.00 94.81 99 ILE A O 1
ATOM 813 N N . LYS A 1 100 ? 4.311 -14.681 4.001 1.00 92.75 100 LYS A N 1
ATOM 814 C CA . LYS A 1 100 ? 3.631 -14.720 5.298 1.00 92.75 100 LYS A CA 1
ATOM 815 C C . LYS A 1 100 ? 3.708 -13.369 6.004 1.00 92.75 100 LYS A C 1
ATOM 817 O O . LYS A 1 100 ? 2.728 -12.922 6.590 1.00 92.75 100 LYS A O 1
ATOM 822 N N . GLU A 1 101 ? 4.868 -12.732 5.943 1.00 94.88 101 GLU A N 1
ATOM 823 C CA . GLU A 1 101 ? 5.132 -11.439 6.553 1.00 94.88 101 GLU A CA 1
ATOM 824 C C . GLU A 1 101 ? 4.402 -10.332 5.784 1.00 94.88 101 GLU A C 1
ATOM 826 O O . GLU A 1 101 ? 4.516 -10.211 4.560 1.00 94.88 101 GLU A O 1
ATOM 831 N N . ILE A 1 102 ? 3.657 -9.501 6.511 1.00 94.44 102 ILE A N 1
ATOM 832 C CA . ILE A 1 102 ? 2.948 -8.357 5.939 1.00 94.44 102 ILE A CA 1
ATOM 833 C C . ILE A 1 102 ? 3.827 -7.123 6.123 1.00 94.44 102 ILE A C 1
ATOM 835 O O . ILE A 1 102 ? 3.956 -6.581 7.222 1.00 94.44 102 ILE A O 1
ATOM 839 N N . ASN A 1 103 ? 4.442 -6.686 5.026 1.00 94.12 103 ASN A N 1
ATOM 840 C CA . ASN A 1 103 ? 5.265 -5.483 4.973 1.00 94.12 103 ASN A CA 1
ATOM 841 C C . ASN A 1 103 ? 4.565 -4.450 4.088 1.00 94.12 103 ASN A C 1
ATOM 843 O O . ASN A 1 103 ? 4.283 -4.723 2.920 1.00 94.12 103 ASN A O 1
ATOM 847 N N . VAL A 1 104 ? 4.287 -3.263 4.629 1.00 92.69 104 VAL A N 1
ATOM 848 C CA . VAL A 1 104 ? 3.545 -2.219 3.910 1.00 92.69 104 VAL A CA 1
ATOM 849 C C . VAL A 1 104 ? 4.464 -1.059 3.563 1.00 92.69 104 VAL A C 1
ATOM 851 O O . VAL A 1 104 ? 5.115 -0.467 4.420 1.00 92.69 104 VAL A O 1
ATOM 854 N N . ASN A 1 105 ? 4.481 -0.716 2.280 1.00 92.12 105 ASN A N 1
ATOM 855 C CA . ASN A 1 105 ? 5.217 0.413 1.739 1.00 92.12 105 ASN A CA 1
ATOM 856 C C . ASN A 1 105 ? 4.295 1.631 1.659 1.00 92.12 105 ASN A C 1
ATOM 858 O O . ASN A 1 105 ? 3.339 1.633 0.883 1.00 92.12 105 ASN A O 1
ATOM 862 N N . MET A 1 106 ? 4.580 2.669 2.444 1.00 91.44 106 MET A N 1
ATOM 863 C CA . MET A 1 106 ? 3.758 3.875 2.512 1.00 91.44 106 MET A CA 1
ATOM 864 C C . MET A 1 106 ? 4.47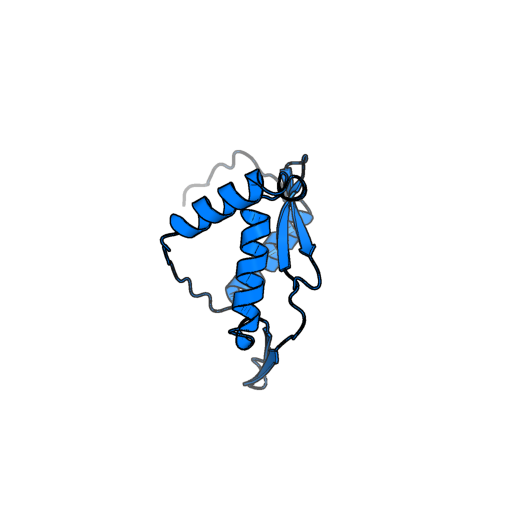5 5.065 1.859 1.00 91.44 106 MET A C 1
ATOM 866 O O . MET A 1 106 ? 5.601 5.388 2.254 1.00 91.44 106 MET A O 1
ATOM 870 N N . PRO A 1 107 ? 3.858 5.742 0.872 1.00 90.81 107 PRO A N 1
ATOM 871 C CA . PRO A 1 107 ? 4.420 6.955 0.299 1.00 90.81 107 PRO A CA 1
ATOM 872 C C . PRO A 1 107 ? 4.352 8.106 1.308 1.00 90.81 107 PRO A C 1
ATOM 874 O O . PRO 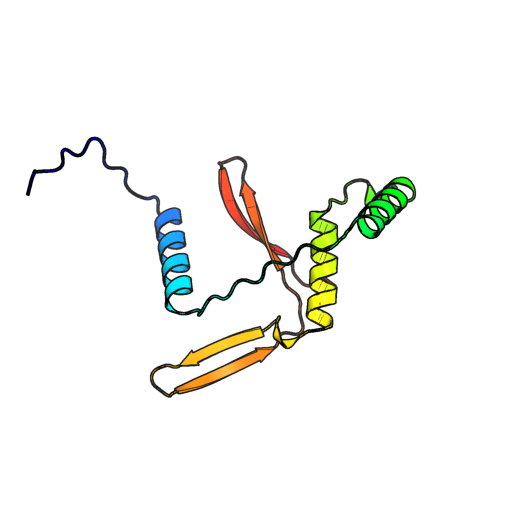A 1 107 ? 3.342 8.328 1.973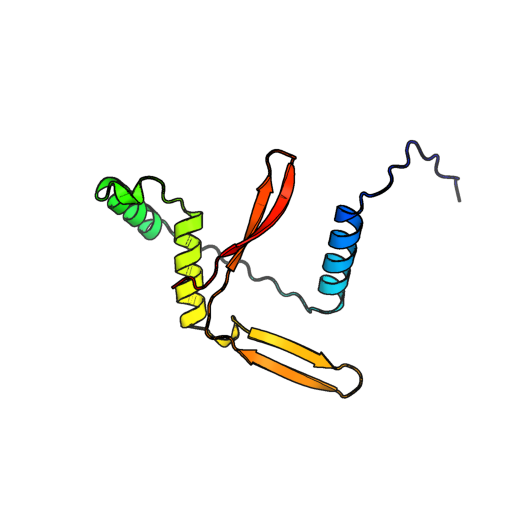 1.00 90.81 107 PRO A O 1
ATOM 877 N N . TRP A 1 108 ? 5.436 8.867 1.391 1.00 90.56 108 TRP A N 1
ATOM 878 C CA . TRP A 1 108 ? 5.618 9.989 2.298 1.00 90.56 108 TRP A CA 1
ATOM 879 C C . TRP A 1 108 ? 6.153 11.201 1.538 1.00 90.56 108 TRP A C 1
ATOM 881 O O . TRP A 1 108 ? 7.107 11.096 0.763 1.00 90.56 108 TRP A O 1
ATOM 891 N N . ILE A 1 109 ? 5.563 12.373 1.774 1.00 90.69 109 ILE A N 1
ATOM 892 C CA . ILE A 1 109 ? 6.050 13.640 1.220 1.00 90.69 109 ILE A CA 1
ATOM 893 C C . ILE A 1 109 ? 6.984 14.280 2.245 1.00 90.69 109 ILE A C 1
ATOM 895 O O . ILE A 1 109 ? 6.583 14.620 3.357 1.00 90.69 109 ILE A O 1
ATOM 899 N N . LEU A 1 110 ? 8.251 14.437 1.873 1.00 89.81 110 LEU A N 1
ATOM 900 C CA . LEU A 1 110 ? 9.256 15.100 2.698 1.00 89.81 110 LEU A CA 1
ATOM 901 C C . LEU A 1 110 ? 9.035 16.624 2.709 1.00 89.81 110 LEU A C 1
ATOM 903 O O . LEU A 1 110 ? 8.460 17.162 1.759 1.00 89.81 110 LEU A O 1
ATOM 907 N N . PRO A 1 111 ? 9.576 17.364 3.699 1.00 91.56 111 PRO A N 1
ATOM 908 C CA . PRO A 1 111 ? 9.526 18.833 3.716 1.00 91.56 111 PRO A CA 1
ATOM 909 C C . PRO A 1 111 ? 10.077 19.490 2.439 1.00 91.56 111 PRO A C 1
ATOM 911 O O . PRO A 1 111 ? 9.633 20.560 2.036 1.00 91.56 111 PRO A O 1
ATOM 914 N N . SER A 1 112 ? 10.997 18.810 1.748 1.00 88.62 112 SER A N 1
ATOM 915 C CA . SER A 1 112 ? 11.545 19.211 0.445 1.00 88.62 112 SER A CA 1
ATOM 916 C C . SER A 1 112 ? 10.576 19.044 -0.736 1.00 88.62 112 SER A C 1
ATOM 918 O O . SER A 1 112 ? 10.970 19.281 -1.877 1.00 88.62 112 SER A O 1
ATOM 920 N N . ARG A 1 113 ? 9.333 18.600 -0.495 1.00 85.00 113 ARG A N 1
ATOM 921 C CA . ARG A 1 113 ? 8.319 18.196 -1.492 1.00 85.00 113 ARG A CA 1
ATOM 922 C C . ARG A 1 113 ? 8.715 17.004 -2.368 1.00 85.00 113 ARG A C 1
ATOM 924 O O . ARG A 1 113 ? 8.006 16.675 -3.317 1.00 85.00 113 ARG A O 1
ATOM 931 N N . LYS A 1 114 ? 9.824 16.333 -2.054 1.00 84.44 114 LYS A N 1
ATOM 932 C CA . LYS A 1 114 ? 10.176 15.048 -2.666 1.00 84.44 114 LYS A CA 1
ATOM 933 C C . LYS A 1 114 ? 9.354 13.931 -2.023 1.00 84.44 114 LYS A C 1
ATOM 935 O O . LYS A 1 114 ? 9.047 13.990 -0.835 1.00 84.44 114 LYS A O 1
ATOM 940 N N . MET A 1 115 ? 9.020 12.911 -2.807 1.00 85.56 115 MET A N 1
ATOM 941 C CA . MET A 1 115 ? 8.342 11.715 -2.316 1.00 85.56 115 MET A CA 1
ATOM 942 C C . MET A 1 115 ? 9.370 10.637 -1.972 1.00 85.56 115 MET A C 1
ATOM 944 O O . MET A 1 115 ? 10.333 10.432 -2.712 1.00 85.56 115 MET A O 1
ATOM 948 N N . MET A 1 116 ? 9.150 9.943 -0.864 1.00 87.19 116 MET A N 1
ATOM 949 C CA . MET A 1 116 ? 9.898 8.761 -0.451 1.00 87.19 116 MET A CA 1
ATOM 950 C C . MET A 1 116 ? 8.901 7.680 -0.054 1.00 87.19 116 MET A C 1
ATOM 952 O O . MET A 1 116 ? 7.857 7.990 0.500 1.00 87.19 116 MET A O 1
ATOM 956 N N . THR A 1 117 ? 9.205 6.420 -0.335 1.00 88.81 117 THR A N 1
ATOM 957 C CA . THR A 1 117 ? 8.390 5.301 0.150 1.00 88.81 117 THR A CA 1
ATOM 958 C C . THR A 1 117 ? 9.076 4.694 1.364 1.00 88.81 117 THR A C 1
ATOM 960 O O . THR A 1 117 ? 10.256 4.361 1.283 1.00 88.81 117 THR A O 1
ATOM 963 N N . ILE A 1 118 ? 8.360 4.590 2.483 1.00 91.06 118 ILE A N 1
ATOM 964 C CA . ILE A 1 118 ? 8.864 4.029 3.740 1.00 91.06 118 ILE A CA 1
ATOM 965 C C . ILE A 1 118 ? 8.272 2.631 3.907 1.00 91.06 118 ILE A C 1
ATOM 967 O O . ILE A 1 118 ? 7.061 2.459 3.774 1.00 91.06 118 ILE A O 1
ATOM 971 N N . SER A 1 119 ? 9.114 1.645 4.204 1.00 92.06 119 SER A N 1
ATOM 972 C CA . SER A 1 119 ? 8.685 0.274 4.490 1.00 92.06 119 SER A CA 1
ATOM 973 C C . SER A 1 119 ? 8.432 0.100 5.981 1.00 92.06 119 SER A C 1
ATOM 975 O O . SER A 1 119 ? 9.326 0.313 6.801 1.00 92.06 119 SER A O 1
ATOM 977 N N . ILE A 1 120 ? 7.211 -0.293 6.327 1.00 92.44 120 ILE A N 1
ATOM 978 C CA . ILE A 1 120 ? 6.837 -0.714 7.673 1.00 92.44 120 ILE A CA 1
ATOM 979 C C . ILE A 1 120 ? 6.808 -2.237 7.660 1.00 92.44 120 ILE A C 1
ATOM 981 O O . ILE A 1 120 ? 6.025 -2.842 6.925 1.00 92.44 120 ILE A O 1
ATOM 985 N N . ASN A 1 121 ? 7.683 -2.842 8.454 1.00 92.31 121 ASN A N 1
ATOM 986 C CA . ASN A 1 121 ? 7.875 -4.284 8.449 1.00 92.31 121 ASN A CA 1
ATOM 987 C C . ASN A 1 121 ? 7.026 -4.960 9.521 1.00 92.31 121 ASN A C 1
ATOM 989 O O . ASN A 1 121 ? 6.863 -4.414 10.612 1.00 92.31 121 ASN A O 1
ATOM 993 N N . ASN A 1 122 ? 6.568 -6.170 9.209 1.00 88.62 122 ASN A N 1
ATOM 994 C CA . ASN A 1 122 ? 5.854 -7.062 10.117 1.00 88.62 122 ASN A CA 1
ATOM 995 C C . ASN A 1 122 ? 4.670 -6.387 10.831 1.00 88.62 122 ASN A C 1
ATOM 997 O O . ASN A 1 122 ? 4.601 -6.355 12.061 1.00 88.62 122 ASN A O 1
ATOM 1001 N N . ILE A 1 123 ? 3.751 -5.818 10.045 1.00 86.94 123 ILE A N 1
ATOM 1002 C CA . ILE A 1 123 ? 2.498 -5.290 10.585 1.00 86.94 123 ILE A CA 1
ATOM 1003 C C . ILE A 1 123 ? 1.599 -6.470 10.934 1.00 86.94 123 ILE A C 1
ATOM 1005 O O . ILE A 1 123 ? 0.978 -7.078 10.060 1.00 86.94 123 ILE A O 1
ATOM 1009 N N . GLU A 1 124 ? 1.515 -6.766 12.222 1.00 76.75 124 GLU A N 1
ATOM 1010 C CA . GLU A 1 124 ? 0.547 -7.714 12.764 1.00 76.75 124 GLU A CA 1
ATOM 1011 C C . GLU A 1 124 ? -0.825 -7.096 12.914 1.00 76.75 124 GLU A C 1
ATOM 1013 O O . GLU A 1 124 ? -0.982 -5.941 13.370 1.00 76.75 124 GLU A O 1
#

Sequence (124 aa):
MSKLTISNIEKFSVERKIIYYMTTKSWQNIPHVSYMYEPDVTDFIDEFKKLKTEYSSLKNVSINSLMLKVFSEGLKFAPKLNSHISYNQSTGEGEIRTIKEINVNMPWILPSRKMMTISINNIE

Radius of gyration: 21.18 Å; chains: 1; bounding box: 38×49×67 Å

pLDDT: mean 91.12, std 5.76, range [51.25, 96.44]

Foldseek 3Di:
DDDDDDPDDDDDDPVVVVVVVVVVVCVVPDDDDDDDDDDDCPVVVVVLVVVCVVDVVCVPPDVVNVVLLVVVVVCVVVQQVQWDWDADPVVRDIDIGGDPWDKDWDWDQDPVRDIDTDIDTRDD